Protein AF-A0A960T5A9-F1 (afdb_monomer_lite)

pLDDT: mean 86.45, std 16.22, range [26.95, 98.75]

Radius of gyration: 18.76 Å; chains: 1; bounding box: 43×30×59 Å

Structure (mmCIF, N/CA/C/O backbone):
data_AF-A0A960T5A9-F1
#
_entry.id   AF-A0A960T5A9-F1
#
loop_
_atom_site.group_PDB
_atom_site.id
_atom_site.type_symbol
_atom_site.label_atom_id
_atom_site.label_alt_id
_atom_site.label_comp_id
_atom_site.label_asym_id
_atom_site.label_entity_id
_atom_site.label_seq_id
_atom_site.pdbx_PDB_ins_code
_atom_site.Cartn_x
_atom_site.Cartn_y
_atom_site.Cartn_z
_atom_site.occupancy
_atom_site.B_iso_or_equiv
_atom_site.auth_seq_id
_atom_site.auth_comp_id
_atom_site.auth_asym_id
_atom_site.auth_atom_id
_atom_site.pdbx_PDB_model_num
ATOM 1 N N . MET A 1 1 ? 13.065 -22.508 -13.011 1.00 37.75 1 MET A N 1
ATOM 2 C CA . MET A 1 1 ? 12.952 -21.208 -12.322 1.00 37.75 1 MET A CA 1
ATOM 3 C C . MET A 1 1 ? 11.767 -21.325 -11.383 1.00 37.75 1 MET A C 1
ATOM 5 O O . MET A 1 1 ? 10.674 -21.607 -11.854 1.00 37.75 1 MET A O 1
ATOM 9 N N . THR A 1 2 ? 12.002 -21.295 -10.075 1.00 26.95 2 THR A N 1
ATOM 10 C CA . THR A 1 2 ? 10.957 -21.510 -9.065 1.00 26.95 2 THR A CA 1
ATOM 11 C C . THR A 1 2 ? 10.387 -20.151 -8.687 1.00 26.95 2 THR A C 1
ATOM 13 O O . THR A 1 2 ? 11.099 -19.337 -8.109 1.00 26.95 2 THR A O 1
ATOM 16 N N . PHE A 1 3 ? 9.132 -19.899 -9.044 1.00 34.81 3 PHE A N 1
ATOM 17 C CA . PHE A 1 3 ? 8.431 -18.656 -8.732 1.00 34.81 3 PHE A CA 1
ATOM 18 C C . PHE A 1 3 ? 7.996 -18.671 -7.264 1.00 34.81 3 PHE A C 1
ATOM 20 O O . PHE A 1 3 ? 7.455 -19.670 -6.784 1.00 34.81 3 PHE A O 1
ATOM 27 N N . ARG A 1 4 ? 8.254 -17.586 -6.533 1.00 37.78 4 ARG A N 1
ATOM 28 C CA . ARG A 1 4 ? 7.812 -17.420 -5.146 1.00 37.78 4 ARG A CA 1
ATOM 29 C C . ARG A 1 4 ? 7.078 -16.094 -5.025 1.00 37.78 4 ARG A C 1
ATOM 31 O O . ARG A 1 4 ? 7.693 -15.041 -5.122 1.00 37.78 4 ARG A O 1
ATOM 38 N N . PHE A 1 5 ? 5.770 -16.173 -4.811 1.00 36.41 5 PHE A N 1
ATOM 39 C CA . PHE A 1 5 ? 4.976 -15.045 -4.347 1.00 36.41 5 PHE A CA 1
ATOM 40 C C . PHE A 1 5 ? 5.349 -14.798 -2.884 1.00 36.41 5 PHE A C 1
ATOM 42 O O . PHE A 1 5 ? 5.119 -15.659 -2.034 1.00 36.41 5 PHE A O 1
ATOM 49 N N . TYR A 1 6 ? 5.966 -13.657 -2.593 1.00 42.56 6 TYR A N 1
ATOM 50 C CA . TYR A 1 6 ? 6.165 -13.210 -1.221 1.00 42.56 6 TYR A CA 1
ATOM 51 C C . TYR A 1 6 ? 4.979 -12.314 -0.864 1.00 42.56 6 TYR A C 1
ATOM 53 O O . TYR A 1 6 ? 4.922 -11.155 -1.259 1.00 42.56 6 TYR A O 1
ATOM 61 N N . SER A 1 7 ? 3.992 -12.899 -0.185 1.00 41.41 7 SER A N 1
ATOM 62 C CA . SER A 1 7 ? 2.882 -12.164 0.421 1.00 41.41 7 SER A CA 1
ATOM 63 C C . SER A 1 7 ? 3.385 -11.540 1.716 1.00 41.41 7 SER A C 1
ATOM 65 O O . SER A 1 7 ? 3.743 -12.272 2.641 1.00 41.41 7 SER A O 1
ATOM 67 N N . LEU A 1 8 ? 3.398 -10.211 1.796 1.00 44.00 8 LEU A N 1
ATOM 68 C CA . LEU A 1 8 ? 3.570 -9.513 3.067 1.00 44.00 8 LEU A CA 1
ATOM 69 C C . LEU A 1 8 ? 2.171 -9.170 3.588 1.00 44.00 8 LEU A C 1
ATOM 71 O O . LEU A 1 8 ? 1.375 -8.549 2.884 1.00 44.00 8 LEU A O 1
ATOM 75 N N . LEU A 1 9 ? 1.836 -9.630 4.794 1.00 48.72 9 LEU A N 1
ATOM 76 C CA . LEU A 1 9 ? 0.585 -9.230 5.432 1.00 48.72 9 LEU A CA 1
ATOM 77 C C . LEU A 1 9 ? 0.751 -7.823 6.005 1.00 48.72 9 LEU A C 1
ATOM 79 O O . LEU A 1 9 ? 1.725 -7.554 6.709 1.00 48.72 9 LEU A O 1
ATOM 83 N N . CYS A 1 10 ? -0.215 -6.947 5.740 1.00 55.06 10 CYS A N 1
ATOM 84 C CA . CYS A 1 10 ? -0.332 -5.688 6.466 1.00 55.06 10 CYS A CA 1
ATOM 85 C C . CYS A 1 10 ? -0.935 -5.996 7.840 1.00 55.06 10 CYS A C 1
ATOM 87 O O . CYS A 1 10 ? -2.141 -6.235 7.947 1.00 55.06 10 CYS A O 1
ATOM 89 N N . VAL A 1 11 ? -0.077 -6.068 8.860 1.00 55.06 11 VAL A N 1
ATOM 90 C CA . VAL A 1 11 ? -0.452 -6.423 10.233 1.00 55.06 11 VAL A CA 1
ATOM 91 C C . VAL A 1 11 ? -0.531 -5.158 11.076 1.00 55.06 11 VAL A C 1
ATOM 93 O O . VAL A 1 11 ? 0.442 -4.415 11.171 1.00 55.06 11 VAL A O 1
ATOM 96 N N . MET A 1 12 ? -1.685 -4.946 11.699 1.00 61.03 12 MET A N 1
ATOM 97 C CA . MET A 1 12 ? -1.938 -3.858 12.645 1.00 61.03 12 MET A CA 1
ATOM 98 C C . MET A 1 12 ? -2.187 -4.443 14.037 1.00 61.03 12 MET A C 1
ATOM 100 O O . MET A 1 12 ? -2.704 -5.558 14.164 1.00 61.03 12 MET A O 1
ATOM 104 N N . THR A 1 13 ? -1.822 -3.703 15.084 1.00 62.34 13 THR A N 1
ATOM 105 C CA . THR A 1 13 ? -2.089 -4.066 16.484 1.00 62.34 13 THR A CA 1
ATOM 106 C C . THR A 1 13 ? -2.923 -2.987 17.141 1.00 62.34 13 THR A C 1
ATOM 108 O O . THR A 1 13 ? -2.471 -1.854 17.254 1.00 62.34 13 THR A O 1
ATOM 111 N N . LEU A 1 14 ? -4.103 -3.345 17.644 1.00 64.44 14 LEU A N 1
ATOM 112 C CA . LEU A 1 14 ? -4.922 -2.426 18.427 1.00 64.44 14 LEU A CA 1
ATOM 113 C C . LEU A 1 14 ? -4.626 -2.607 19.914 1.00 64.44 14 LEU A C 1
ATOM 115 O O . LEU A 1 14 ? -4.814 -3.697 20.447 1.00 64.44 14 LEU A O 1
ATOM 119 N N . SER A 1 15 ? -4.196 -1.552 20.603 1.00 68.25 15 SER A N 1
ATOM 120 C CA . SER A 1 15 ? -3.843 -1.608 22.026 1.00 68.25 15 SER A CA 1
ATOM 121 C C . SER A 1 15 ? -4.642 -0.610 22.872 1.00 68.25 15 SER A C 1
ATOM 123 O O . SER A 1 15 ? -5.015 0.471 22.425 1.00 68.25 15 SER A O 1
ATOM 125 N N . LEU A 1 16 ? -4.949 -0.992 24.116 1.00 62.22 16 LEU A N 1
ATOM 126 C CA . LEU A 1 16 ? -5.662 -0.159 25.090 1.00 62.22 16 LEU A CA 1
ATOM 127 C C . LEU A 1 16 ? -4.658 0.551 26.011 1.00 62.22 16 LEU A C 1
ATOM 129 O O . LEU A 1 16 ? -3.888 -0.116 26.703 1.00 62.22 16 LEU A O 1
ATOM 133 N N . LEU A 1 17 ? -4.733 1.881 26.118 1.00 60.78 17 LEU A N 1
ATOM 134 C CA . LEU A 1 17 ? -4.031 2.634 27.164 1.00 60.78 17 LEU A CA 1
ATOM 135 C C . LEU A 1 17 ? -4.969 2.818 28.368 1.00 60.78 17 LEU A C 1
ATOM 137 O O . LEU A 1 17 ? -5.729 3.784 28.429 1.00 60.78 17 LEU A O 1
ATOM 141 N N . ALA A 1 18 ? -4.935 1.894 29.335 1.00 53.78 18 ALA A N 1
ATOM 142 C CA . ALA A 1 18 ? -5.759 1.972 30.547 1.00 53.78 18 ALA A CA 1
ATOM 143 C C . ALA A 1 18 ? -4.945 2.274 31.815 1.00 53.78 18 ALA A C 1
ATOM 145 O O . ALA A 1 18 ? -3.925 1.642 32.089 1.00 53.78 18 ALA A O 1
ATOM 146 N N . THR A 1 19 ? -5.462 3.182 32.648 1.00 50.16 19 THR A N 1
ATOM 147 C CA . THR A 1 19 ? -5.142 3.251 34.077 1.00 50.16 19 THR A CA 1
ATOM 148 C C . THR A 1 19 ? -6.044 2.268 34.833 1.00 50.16 19 THR A C 1
ATOM 150 O O . THR A 1 19 ? -7.251 2.218 34.617 1.00 50.16 19 THR A O 1
ATOM 153 N N . MET A 1 20 ? -5.411 1.431 35.659 1.00 46.06 20 MET A N 1
ATOM 154 C CA . MET A 1 20 ? -5.946 0.355 36.513 1.00 46.06 20 MET A CA 1
ATOM 155 C C . MET A 1 20 ? -7.484 0.223 36.600 1.00 46.06 20 MET A C 1
ATOM 157 O O . MET A 1 20 ? -8.148 0.917 37.364 1.00 46.06 20 MET A O 1
ATOM 161 N N . GLY A 1 21 ? -8.023 -0.763 35.882 1.00 51.75 21 GLY A N 1
ATOM 162 C CA . GLY A 1 21 ? -9.393 -1.270 35.986 1.00 51.75 21 GLY A CA 1
ATOM 163 C C . GLY A 1 21 ? -9.481 -2.629 35.284 1.00 51.75 21 GLY A C 1
ATOM 164 O O . GLY A 1 21 ? -8.663 -2.915 34.410 1.00 51.75 21 GLY A O 1
ATOM 165 N N . SER A 1 22 ? -10.414 -3.497 35.683 1.00 52.09 22 SER A N 1
ATOM 166 C CA . SER A 1 22 ? -10.573 -4.828 35.080 1.00 52.09 22 SER A CA 1
ATOM 167 C C . SER A 1 22 ? -10.785 -4.728 33.562 1.00 52.09 22 SER A C 1
ATOM 169 O O . SER A 1 22 ? -11.696 -4.046 33.088 1.00 52.09 22 SER A O 1
ATOM 171 N N . ALA A 1 23 ? -9.936 -5.405 32.785 1.00 54.28 23 ALA A N 1
ATOM 172 C CA . ALA A 1 23 ? -10.075 -5.483 31.336 1.00 54.28 23 ALA A CA 1
ATOM 173 C C . ALA A 1 23 ? -11.278 -6.376 30.996 1.00 54.28 23 ALA A C 1
ATOM 175 O O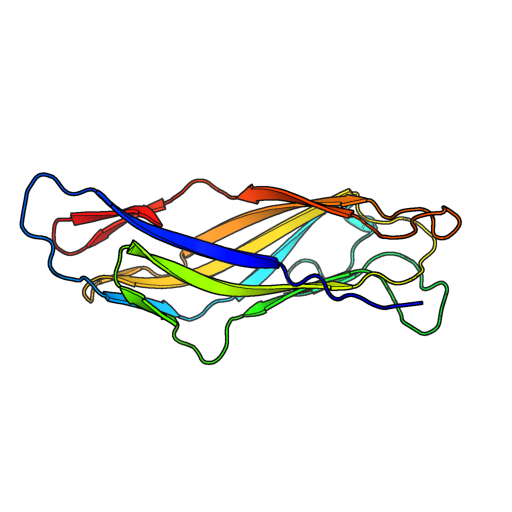 . ALA A 1 23 ? -11.218 -7.593 31.155 1.00 54.28 23 ALA A O 1
ATOM 176 N N . GLN A 1 24 ? -12.389 -5.781 30.557 1.00 62.16 24 GLN A N 1
ATOM 177 C CA . GLN A 1 24 ? -13.348 -6.520 29.738 1.00 62.16 24 GLN A CA 1
ATOM 178 C C . GLN A 1 24 ? -12.780 -6.640 28.323 1.00 62.16 24 GLN A C 1
ATOM 180 O O . GLN A 1 24 ? -12.146 -5.698 27.845 1.00 62.16 24 GLN A O 1
ATOM 185 N N . ALA A 1 25 ? -12.994 -7.787 27.673 1.00 72.19 25 ALA A N 1
ATOM 186 C CA . ALA A 1 25 ? -12.648 -7.967 26.269 1.00 72.19 25 ALA A CA 1
ATOM 187 C C . ALA A 1 25 ? -13.515 -7.016 25.433 1.00 72.19 25 ALA A C 1
ATOM 189 O O . ALA A 1 25 ? -14.718 -7.224 25.286 1.00 72.19 25 ALA A O 1
ATOM 190 N N . VAL A 1 26 ? -12.906 -5.931 24.962 1.00 86.00 26 VAL A N 1
ATOM 191 C CA . VAL A 1 26 ? -13.533 -4.984 24.041 1.00 86.00 26 VAL A CA 1
ATOM 192 C C . VAL A 1 26 ? -13.341 -5.534 22.638 1.00 86.00 26 VAL A C 1
ATOM 194 O O . VAL A 1 26 ? -12.226 -5.907 22.279 1.00 86.00 26 VAL A O 1
ATOM 197 N N . THR A 1 27 ? -14.409 -5.601 21.853 1.00 89.19 27 THR A N 1
ATOM 198 C CA . THR A 1 27 ? -14.324 -6.010 20.449 1.00 89.19 27 THR A CA 1
ATOM 199 C C . THR A 1 27 ? -14.027 -4.815 19.556 1.00 89.19 27 THR A C 1
ATOM 201 O O . THR A 1 27 ? -14.383 -3.675 19.876 1.00 89.19 27 THR A O 1
ATOM 204 N N . TYR A 1 28 ? -13.380 -5.091 18.428 1.00 90.75 28 TYR A N 1
ATOM 205 C CA . TYR A 1 28 ? -13.288 -4.157 17.317 1.00 90.75 28 TYR A CA 1
ATOM 206 C C . TYR A 1 28 ? -13.884 -4.769 16.047 1.00 90.75 28 TYR A C 1
ATOM 208 O O . TYR A 1 28 ? -13.943 -5.992 15.893 1.00 90.75 28 TYR A O 1
ATOM 216 N N . ILE A 1 29 ? -14.303 -3.893 15.139 1.00 92.06 29 ILE A N 1
ATOM 217 C CA . ILE A 1 29 ? -14.728 -4.224 13.779 1.00 92.06 29 ILE A CA 1
ATOM 218 C C . ILE A 1 29 ? -13.973 -3.281 12.845 1.00 92.06 29 ILE A C 1
ATOM 220 O O . ILE A 1 29 ? -14.123 -2.070 12.981 1.00 92.06 29 ILE A O 1
ATOM 224 N N . ALA A 1 30 ? -13.166 -3.824 11.938 1.00 90.88 30 ALA A N 1
ATOM 225 C CA . ALA A 1 30 ? -12.581 -3.078 10.831 1.00 90.88 30 ALA A CA 1
ATOM 226 C C . ALA A 1 30 ? -13.323 -3.443 9.540 1.00 90.88 30 ALA A C 1
ATOM 228 O O . ALA A 1 30 ? -13.416 -4.622 9.185 1.00 90.88 30 ALA A O 1
ATOM 229 N N . ASP A 1 31 ? -13.870 -2.441 8.865 1.00 92.69 31 ASP A N 1
ATOM 230 C CA . ASP A 1 31 ? -14.667 -2.593 7.647 1.00 92.69 31 ASP A CA 1
ATOM 231 C C . ASP A 1 31 ? -14.288 -1.520 6.616 1.00 92.69 31 ASP A C 1
ATOM 233 O O . ASP A 1 31 ? -13.432 -0.677 6.882 1.00 92.69 31 ASP A O 1
ATOM 237 N N . ASP A 1 32 ? -14.882 -1.591 5.426 1.00 92.44 32 ASP A N 1
ATOM 238 C CA . ASP A 1 32 ? -14.665 -0.659 4.308 1.00 92.44 32 ASP A CA 1
ATOM 239 C C . ASP A 1 32 ? -13.178 -0.396 4.006 1.00 92.44 32 ASP A C 1
ATOM 241 O O . ASP A 1 32 ? -12.725 0.723 3.765 1.00 92.44 32 ASP A O 1
ATOM 245 N N . VAL A 1 33 ? -12.375 -1.463 4.067 1.00 92.62 33 VAL A N 1
ATOM 246 C CA . VAL A 1 33 ? -10.938 -1.364 3.820 1.00 92.62 33 VAL A CA 1
ATOM 247 C C . VAL A 1 33 ? -10.698 -1.020 2.353 1.00 92.62 33 VAL A C 1
ATOM 249 O O . VAL A 1 33 ? -11.231 -1.685 1.466 1.00 92.62 33 VAL A O 1
ATOM 252 N N . SER A 1 34 ? -9.839 -0.039 2.092 1.00 94.12 34 SER A N 1
ATOM 253 C CA . SER A 1 34 ? -9.389 0.342 0.756 1.00 94.12 34 SER A CA 1
ATOM 254 C C . SER A 1 34 ? -7.904 0.681 0.774 1.00 94.12 34 SER A C 1
ATOM 256 O O . SER A 1 34 ? -7.466 1.520 1.555 1.00 94.12 34 SER A O 1
ATOM 258 N N . GLY A 1 35 ? -7.115 0.031 -0.082 1.00 95.62 35 GLY A N 1
ATOM 259 C CA . GLY A 1 35 ? -5.701 0.353 -0.278 1.00 95.62 35 GLY A CA 1
ATOM 260 C C . GLY A 1 35 ? -5.437 0.956 -1.653 1.00 95.62 35 GLY A C 1
ATOM 261 O O . GLY A 1 35 ? -5.807 0.362 -2.667 1.00 95.62 35 GLY A O 1
ATOM 262 N N . ILE A 1 36 ? -4.753 2.101 -1.696 1.00 97.88 36 ILE A N 1
ATOM 263 C CA . ILE A 1 36 ? -4.329 2.766 -2.932 1.00 97.88 36 ILE A CA 1
ATOM 264 C C . ILE A 1 36 ? -2.847 3.137 -2.901 1.00 97.88 36 ILE A C 1
ATOM 266 O O . ILE A 1 36 ? -2.331 3.640 -1.907 1.00 97.88 36 ILE A O 1
ATOM 270 N N . TRP A 1 37 ? -2.154 2.938 -4.015 1.00 98.50 37 TRP A N 1
ATOM 271 C CA . TRP A 1 37 ? -0.786 3.416 -4.199 1.00 98.50 37 TRP A CA 1
ATOM 272 C C . TRP A 1 37 ? -0.801 4.910 -4.505 1.00 98.50 37 TRP A C 1
ATOM 274 O O . TRP A 1 37 ? -1.299 5.324 -5.553 1.00 98.50 37 TRP A O 1
ATOM 284 N N . THR A 1 38 ? -0.285 5.733 -3.597 1.00 98.44 38 THR A N 1
ATOM 285 C CA . THR A 1 38 ? -0.363 7.200 -3.693 1.00 98.44 38 THR A CA 1
ATOM 286 C C . THR A 1 38 ? 0.852 7.810 -4.373 1.00 98.44 38 THR A C 1
ATOM 288 O O . THR A 1 38 ? 0.731 8.848 -5.025 1.00 98.44 38 THR A O 1
ATOM 291 N N . SER A 1 39 ? 2.016 7.173 -4.254 1.00 98.25 39 SER A N 1
ATOM 292 C CA . SER A 1 39 ? 3.251 7.657 -4.862 1.00 98.25 39 SER A CA 1
ATOM 293 C C . SER A 1 39 ? 4.199 6.517 -5.237 1.00 98.25 39 SER A C 1
ATOM 295 O O . SER A 1 39 ? 4.102 5.401 -4.726 1.00 98.25 39 SER A O 1
ATOM 297 N N . ALA A 1 40 ? 5.104 6.816 -6.167 1.00 98.56 40 ALA A N 1
ATOM 298 C CA . ALA A 1 40 ? 6.249 5.993 -6.526 1.00 98.56 40 ALA A CA 1
ATOM 299 C C . ALA A 1 40 ? 7.415 6.906 -6.920 1.00 98.56 40 ALA A C 1
ATOM 301 O O . ALA A 1 40 ? 7.182 8.030 -7.374 1.00 98.56 40 ALA A O 1
ATOM 302 N N . ASP A 1 41 ? 8.648 6.427 -6.781 1.00 98.19 41 ASP A N 1
ATOM 303 C CA . ASP A 1 41 ? 9.851 7.142 -7.213 1.00 98.19 41 ASP A CA 1
ATOM 304 C C . ASP A 1 41 ? 10.669 6.289 -8.194 1.00 98.19 41 ASP A C 1
ATOM 306 O O . ASP A 1 41 ? 10.950 5.137 -7.876 1.00 98.19 41 ASP A O 1
ATOM 310 N N . PRO A 1 42 ? 11.038 6.802 -9.379 1.00 98.19 42 PRO A N 1
ATOM 311 C CA . PRO A 1 42 ? 10.468 7.999 -9.986 1.00 98.19 42 PRO A CA 1
ATOM 312 C C . PRO A 1 42 ? 8.995 7.775 -10.341 1.00 98.19 42 PRO A C 1
ATOM 314 O O . PRO A 1 42 ? 8.627 6.745 -10.908 1.00 98.19 42 PRO A O 1
ATOM 317 N N . ALA A 1 43 ? 8.151 8.779 -10.090 1.00 96.94 43 ALA A N 1
ATOM 318 C CA . ALA A 1 43 ? 6.712 8.689 -10.365 1.00 96.94 43 ALA A CA 1
ATOM 319 C C . ALA A 1 43 ? 6.407 8.374 -11.839 1.00 96.94 43 ALA A C 1
ATOM 321 O O . ALA A 1 43 ? 5.410 7.732 -12.147 1.00 96.94 43 ALA A O 1
ATOM 322 N N . SER A 1 44 ? 7.288 8.788 -12.754 1.00 97.06 44 SER A N 1
ATOM 323 C CA . SER A 1 44 ? 7.170 8.521 -14.190 1.00 97.06 44 SER A CA 1
ATOM 324 C C . SER A 1 44 ? 7.439 7.068 -14.592 1.00 97.06 44 SER A C 1
ATOM 326 O O . SER A 1 44 ? 7.078 6.690 -15.705 1.00 97.06 44 SER A O 1
ATOM 328 N N . ALA A 1 45 ? 8.072 6.257 -13.738 1.00 97.25 45 ALA A N 1
ATOM 329 C CA . ALA A 1 45 ? 8.279 4.835 -14.011 1.00 97.25 45 ALA A CA 1
ATOM 330 C C . ALA A 1 45 ? 7.032 3.995 -13.714 1.00 97.25 45 ALA A C 1
ATOM 332 O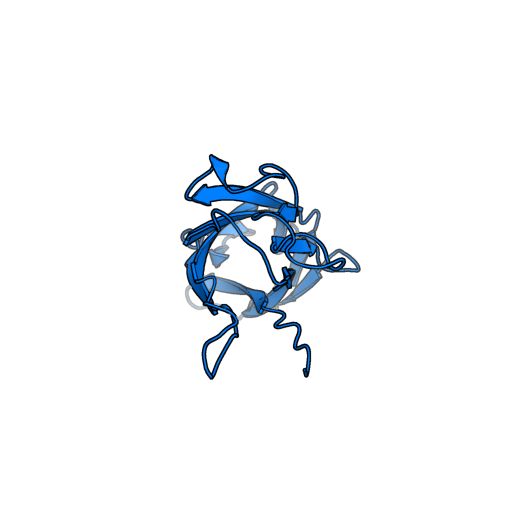 O . ALA A 1 45 ? 6.888 2.906 -14.272 1.00 97.25 45 ALA A O 1
ATOM 333 N N . ALA A 1 46 ? 6.138 4.497 -12.859 1.00 97.94 46 ALA A N 1
ATOM 334 C CA . ALA A 1 46 ? 4.937 3.796 -12.443 1.00 97.94 46 ALA A CA 1
ATOM 335 C C . ALA A 1 46 ? 3.696 4.268 -13.211 1.00 97.94 46 ALA A C 1
ATOM 337 O O . ALA A 1 46 ? 3.493 5.447 -13.491 1.00 97.94 46 ALA A O 1
ATOM 338 N N . SER A 1 47 ? 2.813 3.317 -13.486 1.00 98.44 47 SER A N 1
ATOM 339 C CA . SER A 1 47 ? 1.433 3.547 -13.910 1.00 98.44 47 SER A CA 1
ATOM 340 C C . SER A 1 47 ? 0.479 2.953 -12.873 1.00 98.44 47 SER A C 1
ATOM 342 O O . SER A 1 47 ? 0.873 2.049 -12.140 1.00 98.44 47 SER A O 1
ATOM 344 N N . GLY A 1 48 ? -0.760 3.452 -12.801 1.00 98.31 48 GLY A N 1
ATOM 345 C CA . GLY A 1 48 ? -1.779 2.943 -11.867 1.00 98.31 48 GLY A CA 1
ATOM 346 C C . GLY A 1 48 ? -1.836 3.638 -10.499 1.00 98.31 48 GLY A C 1
ATOM 347 O O . GLY A 1 48 ? -2.608 3.213 -9.641 1.00 98.31 48 GLY A O 1
ATOM 348 N N . LEU A 1 49 ? -1.072 4.720 -10.288 1.00 98.56 49 LEU A N 1
ATOM 349 C CA . LEU A 1 49 ? -1.174 5.531 -9.066 1.00 98.56 49 LEU A CA 1
ATOM 350 C C . LEU A 1 49 ? -2.620 6.013 -8.854 1.00 98.56 49 LEU A C 1
ATOM 352 O O . LEU A 1 49 ? -3.314 6.373 -9.807 1.00 98.56 49 LEU A O 1
ATOM 356 N N . GLY A 1 50 ? -3.067 6.008 -7.600 1.00 98.25 50 GLY A N 1
ATOM 357 C CA . GLY A 1 50 ? -4.457 6.245 -7.204 1.00 98.25 50 GLY A CA 1
ATOM 358 C C . GLY A 1 50 ? -5.353 5.003 -7.267 1.00 98.25 50 GLY A C 1
ATOM 359 O O . GLY A 1 50 ? -6.555 5.117 -7.043 1.00 98.25 50 GLY A O 1
ATOM 360 N N . THR A 1 51 ? -4.797 3.826 -7.563 1.00 98.44 51 THR A N 1
ATOM 361 C CA . THR A 1 51 ? -5.519 2.545 -7.560 1.00 98.44 51 THR A CA 1
ATOM 362 C C . THR A 1 51 ? -4.833 1.533 -6.644 1.00 98.44 51 THR A C 1
ATOM 364 O O . THR A 1 51 ? -3.769 1.805 -6.086 1.00 98.44 51 THR A O 1
ATOM 367 N N . ASN A 1 52 ? -5.420 0.348 -6.491 1.00 98.19 52 ASN A N 1
ATOM 368 C CA . ASN A 1 52 ? -4.865 -0.718 -5.662 1.00 98.19 52 ASN A CA 1
ATOM 369 C C . ASN A 1 52 ? -3.689 -1.470 -6.319 1.00 98.19 52 ASN A C 1
ATOM 371 O O . ASN A 1 52 ? -3.122 -2.377 -5.711 1.00 98.19 52 ASN A O 1
ATOM 375 N N . GLU A 1 53 ? -3.300 -1.109 -7.544 1.00 98.62 53 GLU A N 1
ATOM 376 C CA . GLU A 1 53 ? -2.207 -1.739 -8.280 1.00 98.62 53 GLU A CA 1
ATOM 377 C C . GLU A 1 53 ? -1.348 -0.699 -9.012 1.00 98.62 53 GLU A C 1
ATOM 379 O O . GLU A 1 53 ? -1.866 0.193 -9.681 1.00 98.62 53 GLU A O 1
ATOM 384 N N . ILE A 1 54 ? -0.026 -0.850 -8.935 1.00 98.75 54 ILE A N 1
ATOM 385 C CA . ILE A 1 54 ? 0.927 -0.109 -9.766 1.00 98.75 54 ILE A CA 1
ATOM 386 C C . ILE A 1 54 ? 1.807 -1.054 -10.576 1.00 98.75 54 ILE A C 1
ATOM 388 O O . ILE A 1 54 ? 2.156 -2.148 -10.126 1.00 98.75 54 ILE A O 1
ATOM 392 N N . ARG A 1 55 ? 2.177 -0.616 -11.782 1.00 98.56 55 ARG A N 1
ATOM 393 C CA . ARG A 1 55 ? 3.011 -1.360 -12.742 1.00 98.56 55 ARG A CA 1
ATOM 394 C C . ARG A 1 55 ? 4.147 -0.499 -13.271 1.00 98.56 55 ARG A C 1
ATOM 396 O O . ARG A 1 55 ? 3.921 0.681 -13.546 1.00 98.56 55 ARG A O 1
ATOM 403 N N . TRP A 1 56 ? 5.321 -1.091 -13.483 1.00 98.56 56 TRP A N 1
ATOM 404 C CA . TRP A 1 56 ? 6.499 -0.407 -14.031 1.00 98.56 56 TRP A CA 1
ATOM 405 C C . TRP A 1 56 ? 7.300 -1.264 -15.017 1.00 98.56 56 TRP A C 1
ATOM 407 O O . TRP A 1 56 ? 7.105 -2.473 -15.153 1.00 98.56 56 TRP A O 1
ATOM 417 N N . GLY A 1 57 ? 8.221 -0.606 -15.723 1.00 97.69 57 GLY A N 1
ATOM 418 C CA . GLY A 1 57 ? 9.119 -1.235 -16.688 1.00 97.69 57 GLY A CA 1
ATOM 419 C C . GLY A 1 57 ? 8.461 -1.604 -18.017 1.00 97.69 57 GLY A C 1
ATOM 420 O O . GLY A 1 57 ? 7.245 -1.560 -18.183 1.00 97.69 57 GLY A O 1
ATOM 421 N N . THR A 1 58 ? 9.281 -1.969 -18.998 1.00 97.69 58 THR A N 1
ATOM 422 C CA . THR A 1 58 ? 8.827 -2.555 -20.267 1.00 97.69 58 THR A CA 1
ATOM 423 C C . THR A 1 58 ? 9.016 -4.070 -20.205 1.00 97.69 58 THR A C 1
ATOM 425 O O . THR A 1 58 ? 10.143 -4.500 -19.943 1.00 97.69 58 THR A O 1
ATOM 428 N N . PRO A 1 59 ? 7.979 -4.890 -20.462 1.00 96.50 59 PRO A N 1
ATOM 429 C C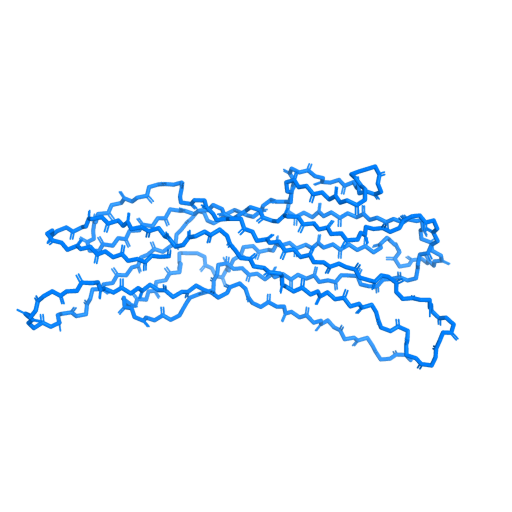A . PRO A 1 59 ? 8.093 -6.345 -20.391 1.00 96.50 59 PRO A CA 1
ATOM 430 C C . PRO A 1 59 ? 9.222 -6.874 -21.283 1.00 96.50 59 PRO A C 1
ATOM 432 O O . PRO A 1 59 ? 9.232 -6.627 -22.489 1.00 96.50 59 PRO A O 1
ATOM 435 N N . ALA A 1 60 ? 10.157 -7.633 -20.711 1.00 94.81 60 ALA A N 1
ATOM 436 C CA . ALA A 1 60 ? 11.173 -8.358 -21.480 1.00 94.81 60 ALA A CA 1
ATOM 437 C C . ALA A 1 60 ? 10.671 -9.741 -21.936 1.00 94.81 60 ALA A C 1
ATOM 439 O O . ALA A 1 60 ? 11.309 -10.415 -22.744 1.00 94.81 60 ALA A O 1
ATOM 440 N N . THR A 1 61 ? 9.526 -10.181 -21.402 1.00 91.19 61 THR A N 1
ATOM 441 C CA . THR A 1 61 ? 8.873 -11.460 -21.711 1.00 91.19 61 THR A CA 1
ATOM 442 C C . THR A 1 61 ? 7.355 -11.281 -21.812 1.00 91.19 61 THR A C 1
ATOM 444 O O . THR A 1 61 ? 6.824 -10.207 -21.541 1.00 91.19 61 THR A O 1
ATOM 447 N N . SER A 1 62 ? 6.627 -12.346 -22.154 1.00 90.94 62 SER A N 1
ATOM 448 C CA . SER A 1 62 ? 5.159 -12.338 -22.231 1.00 90.94 62 SER A CA 1
ATOM 449 C C . SER A 1 62 ? 4.440 -12.259 -20.875 1.00 90.94 62 SER A C 1
ATOM 451 O O . SER A 1 62 ? 3.214 -12.238 -20.861 1.00 90.94 62 SER A O 1
ATOM 453 N N . HIS A 1 63 ? 5.159 -12.246 -19.746 1.00 88.25 63 HIS A N 1
ATOM 454 C CA . HIS A 1 63 ? 4.554 -12.206 -18.406 1.00 88.25 63 HIS A CA 1
ATOM 455 C C . HIS A 1 63 ? 4.038 -10.816 -18.002 1.00 88.25 63 HIS A C 1
ATOM 457 O O . HIS A 1 63 ? 3.262 -10.707 -17.058 1.00 88.25 63 HIS A O 1
ATOM 463 N N . GLY A 1 64 ? 4.428 -9.768 -18.732 1.00 94.56 64 GLY A N 1
ATOM 464 C CA . GLY A 1 64 ? 4.001 -8.397 -18.467 1.00 94.56 64 GLY A CA 1
ATOM 465 C C . GLY A 1 64 ? 4.994 -7.601 -17.621 1.00 94.56 64 GLY A C 1
ATOM 466 O O . GLY A 1 64 ? 6.189 -7.887 -17.607 1.00 94.56 64 GLY A O 1
ATOM 467 N N . GLN A 1 65 ? 4.482 -6.539 -17.003 1.00 97.38 65 GLN A N 1
ATOM 468 C CA . GLN A 1 65 ? 5.239 -5.574 -16.204 1.00 97.38 65 GLN A CA 1
ATOM 469 C C . GLN A 1 65 ? 5.362 -6.030 -14.750 1.00 97.38 65 GLN A C 1
ATOM 471 O O . GLN A 1 65 ? 4.385 -6.549 -14.192 1.00 97.38 65 GLN A O 1
ATOM 476 N N . SER A 1 66 ? 6.508 -5.748 -14.124 1.00 98.00 66 SER A N 1
ATOM 477 C CA . SER A 1 66 ? 6.652 -5.818 -12.666 1.00 98.00 66 SER A CA 1
ATOM 478 C C . SER A 1 66 ? 5.672 -4.859 -11.981 1.00 98.00 66 SER A C 1
ATOM 480 O O . SER A 1 66 ? 5.147 -3.927 -12.605 1.00 98.00 66 SER A O 1
ATOM 482 N N . GLY A 1 67 ? 5.351 -5.111 -10.714 1.00 98.25 67 GLY A N 1
ATOM 483 C CA . GLY A 1 67 ? 4.367 -4.290 -10.020 1.00 98.25 67 GLY A CA 1
ATOM 484 C C . GLY A 1 67 ? 4.093 -4.652 -8.570 1.00 98.25 67 GLY A C 1
ATOM 485 O O . GLY A 1 67 ? 4.475 -5.719 -8.086 1.00 98.25 67 GLY A O 1
ATOM 486 N N . TYR A 1 68 ? 3.312 -3.792 -7.924 1.00 98.44 68 TYR A N 1
ATOM 487 C CA . TYR A 1 68 ? 2.711 -4.041 -6.618 1.00 98.44 68 TYR A CA 1
ATOM 488 C C . TYR A 1 68 ? 1.195 -4.012 -6.701 1.00 98.44 68 TYR A C 1
ATOM 490 O O . TYR A 1 68 ? 0.622 -3.214 -7.437 1.00 98.44 68 TYR A O 1
ATOM 498 N N . ARG A 1 69 ? 0.547 -4.858 -5.904 1.00 97.94 69 ARG A N 1
ATOM 499 C CA . ARG A 1 69 ? -0.906 -4.882 -5.744 1.00 97.94 69 ARG A CA 1
ATOM 500 C C . ARG A 1 69 ? -1.271 -5.049 -4.279 1.00 97.94 69 ARG A C 1
ATOM 502 O O . ARG A 1 69 ? -0.654 -5.852 -3.587 1.00 97.94 69 ARG A O 1
ATOM 509 N N . PHE A 1 70 ? -2.281 -4.317 -3.832 1.00 96.88 70 PHE A N 1
ATOM 510 C CA . PHE A 1 70 ? -2.922 -4.528 -2.546 1.00 96.88 70 PHE A CA 1
ATOM 511 C C . PHE A 1 70 ? -4.358 -5.007 -2.766 1.00 96.88 70 PHE A C 1
ATOM 513 O O . PHE A 1 70 ? -5.132 -4.378 -3.486 1.00 96.88 70 PHE A O 1
ATOM 520 N N . ASP A 1 71 ? -4.712 -6.131 -2.159 1.00 94.75 71 ASP A N 1
ATOM 521 C CA . ASP A 1 71 ? -6.079 -6.643 -2.143 1.00 94.75 71 ASP A CA 1
ATOM 522 C C . ASP A 1 71 ? -6.608 -6.614 -0.712 1.00 94.75 71 ASP A C 1
ATOM 524 O O . ASP A 1 71 ? -5.980 -7.157 0.198 1.00 94.75 71 ASP A O 1
ATOM 528 N N . ASN A 1 72 ? -7.770 -5.996 -0.513 1.00 89.38 72 ASN A N 1
ATOM 529 C CA . ASN A 1 72 ? -8.408 -5.898 0.799 1.00 89.38 72 ASN A CA 1
ATOM 530 C C . ASN A 1 72 ? -8.724 -7.296 1.363 1.00 89.38 72 ASN A C 1
ATOM 532 O O . ASN A 1 72 ? -8.985 -8.244 0.613 1.00 89.38 72 ASN A O 1
ATOM 536 N N . ALA A 1 73 ? -8.714 -7.437 2.689 1.00 84.25 73 ALA A N 1
ATOM 537 C CA . ALA A 1 73 ? -9.046 -8.695 3.349 1.00 84.25 73 ALA A CA 1
ATOM 538 C C . ALA A 1 73 ? -10.489 -9.129 3.033 1.00 84.25 73 ALA A C 1
ATOM 540 O O . ALA A 1 73 ? -11.411 -8.314 3.001 1.00 84.25 73 ALA A O 1
ATOM 541 N N . THR A 1 74 ? -10.690 -10.432 2.806 1.00 77.69 74 THR A N 1
ATOM 542 C CA . THR A 1 74 ? -12.010 -11.013 2.526 1.00 77.69 74 THR A CA 1
ATOM 543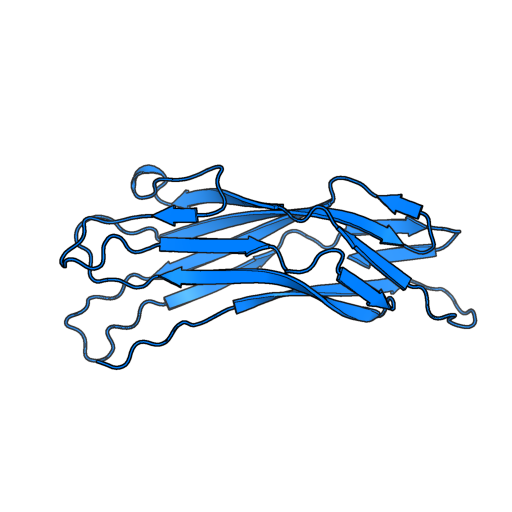 C C . THR A 1 74 ? -12.274 -12.262 3.380 1.00 77.69 74 THR A C 1
ATOM 545 O O . THR A 1 74 ? -11.352 -13.054 3.591 1.00 77.69 74 THR A O 1
ATOM 548 N N . PRO A 1 75 ? -13.523 -12.483 3.838 1.00 74.25 75 PRO A N 1
ATOM 549 C CA . PRO A 1 75 ? -14.661 -11.563 3.753 1.00 74.25 75 PRO A CA 1
ATOM 550 C C . PRO A 1 75 ? -14.570 -10.432 4.804 1.00 74.25 75 PRO A C 1
ATOM 552 O O . PRO A 1 75 ? -14.165 -10.704 5.933 1.00 74.25 75 PRO A O 1
ATOM 555 N N . PRO A 1 76 ? -14.964 -9.189 4.472 1.00 76.06 76 PRO A N 1
ATOM 556 C CA . PRO A 1 76 ? -15.218 -8.160 5.477 1.00 76.06 76 PRO A CA 1
ATOM 557 C C . PRO A 1 76 ? -16.524 -8.444 6.255 1.00 76.06 76 PRO A C 1
ATOM 559 O O . PRO A 1 76 ? -17.407 -9.139 5.734 1.00 76.06 76 PRO A O 1
ATOM 562 N N . PRO A 1 77 ? -16.682 -7.905 7.479 1.00 81.38 77 PRO A N 1
ATOM 563 C CA . PRO A 1 77 ? -15.688 -7.135 8.227 1.00 81.38 77 PRO A CA 1
ATOM 564 C C . PRO A 1 77 ? -14.675 -8.026 8.967 1.00 81.38 77 PRO A C 1
ATOM 566 O O . PRO A 1 77 ? -14.954 -9.182 9.296 1.00 81.38 77 PRO A O 1
ATOM 569 N N . VAL A 1 78 ? -13.511 -7.465 9.298 1.00 83.12 78 VAL A N 1
ATOM 570 C CA . VAL A 1 78 ? -12.536 -8.097 10.198 1.00 83.12 78 VAL A CA 1
ATOM 571 C C . VAL A 1 78 ? -12.955 -7.817 11.639 1.00 83.12 78 VAL A C 1
ATOM 573 O O . VAL A 1 78 ? -13.041 -6.664 12.054 1.00 83.12 78 VAL A O 1
ATOM 576 N N . VAL A 1 79 ? -13.222 -8.871 12.410 1.00 87.56 79 VAL A N 1
ATOM 577 C CA . VAL A 1 79 ? -13.704 -8.774 13.796 1.00 87.56 79 VAL A CA 1
ATOM 578 C C . VAL A 1 79 ? -12.719 -9.461 14.730 1.00 87.56 79 VAL A C 1
ATOM 580 O O . VAL A 1 79 ? -12.292 -10.585 14.467 1.00 87.56 79 VAL A O 1
ATOM 583 N N . GLY A 1 80 ? -12.403 -8.818 15.850 1.00 87.75 80 GLY A N 1
ATOM 584 C CA . GLY A 1 80 ? -11.539 -9.399 16.874 1.00 87.75 80 GLY A CA 1
ATOM 585 C C . GLY A 1 80 ? -11.653 -8.686 18.212 1.00 87.75 80 GLY A C 1
ATOM 586 O O . GLY A 1 80 ? -12.560 -7.878 18.429 1.00 87.75 80 GLY A O 1
ATOM 587 N N . ASN A 1 81 ? -10.735 -8.994 19.123 1.00 88.62 81 ASN A N 1
ATOM 588 C CA . ASN A 1 81 ? -10.638 -8.326 20.414 1.00 88.62 81 ASN A CA 1
ATOM 589 C C . ASN A 1 81 ? -9.519 -7.290 20.385 1.00 88.62 81 ASN A C 1
ATOM 591 O O . ASN A 1 81 ? -8.476 -7.487 19.768 1.00 88.62 81 ASN A O 1
ATOM 595 N N . VAL A 1 82 ? -9.709 -6.183 21.095 1.00 85.44 82 VAL A N 1
ATOM 596 C CA . VAL A 1 82 ? -8.629 -5.238 21.380 1.00 85.44 82 VAL A CA 1
ATOM 597 C C . VAL A 1 82 ? -7.466 -6.003 22.020 1.00 85.44 82 VAL A C 1
ATOM 599 O O . VAL A 1 82 ? -7.656 -6.728 22.996 1.00 85.44 82 VAL A O 1
ATOM 602 N N . GLY A 1 83 ? -6.267 -5.827 21.471 1.00 80.69 83 GLY A N 1
ATOM 603 C CA . GLY A 1 83 ? -5.062 -6.596 21.785 1.00 80.69 83 GLY A CA 1
ATOM 604 C C . GLY A 1 83 ? -4.687 -7.616 20.706 1.00 80.69 83 GLY A C 1
ATOM 605 O O . GLY A 1 83 ? -3.525 -8.017 20.644 1.00 80.69 83 GLY A O 1
ATOM 606 N N . ASP A 1 84 ? -5.628 -8.003 19.841 1.00 82.00 84 ASP A N 1
ATOM 607 C CA . ASP A 1 84 ? -5.362 -8.918 18.735 1.00 82.00 84 ASP A CA 1
ATOM 608 C C . ASP A 1 84 ? -4.652 -8.194 17.579 1.00 82.00 84 ASP A C 1
ATOM 610 O O . ASP A 1 84 ? -4.858 -7.005 17.314 1.00 82.00 84 ASP A O 1
ATOM 614 N N . THR A 1 85 ? -3.822 -8.950 16.857 1.00 81.56 85 THR A N 1
ATOM 615 C CA . THR A 1 85 ? -3.339 -8.530 15.537 1.00 81.56 85 THR A CA 1
ATOM 616 C C . THR A 1 85 ? -4.432 -8.751 14.504 1.00 81.56 85 THR A C 1
ATOM 618 O O . THR A 1 85 ? -5.173 -9.734 14.578 1.00 81.56 85 THR A O 1
ATOM 621 N N . PHE A 1 86 ? -4.515 -7.865 13.516 1.00 81.94 86 PHE A N 1
ATOM 622 C CA . PHE A 1 86 ? -5.462 -8.014 12.418 1.00 81.94 86 PHE A CA 1
ATOM 623 C C . PHE A 1 86 ? -4.850 -7.689 11.068 1.00 81.94 86 PHE A C 1
ATOM 625 O O . PHE A 1 86 ? -3.855 -6.971 10.963 1.00 81.94 86 PHE A O 1
ATOM 632 N N . VAL A 1 87 ? -5.449 -8.284 10.039 1.00 86.56 87 VAL A N 1
ATOM 633 C CA . VAL A 1 87 ? -4.987 -8.224 8.656 1.00 86.56 87 VAL A CA 1
ATOM 634 C C . VAL A 1 87 ? -5.987 -7.409 7.860 1.00 86.56 87 VAL A C 1
ATOM 636 O O . VAL A 1 87 ? -7.137 -7.815 7.720 1.00 86.56 87 VAL A O 1
ATOM 639 N N . LEU A 1 88 ? -5.535 -6.284 7.315 1.00 88.69 88 LEU A N 1
ATOM 640 C CA . LEU A 1 88 ? -6.366 -5.413 6.478 1.00 88.69 88 LEU A CA 1
ATOM 641 C C . LEU A 1 88 ? -6.355 -5.825 5.003 1.00 88.69 88 LEU A C 1
ATOM 643 O O . LEU A 1 88 ? -7.284 -5.526 4.258 1.00 88.69 88 LEU A O 1
ATOM 647 N N . GLY A 1 89 ? -5.329 -6.553 4.573 1.00 91.06 89 GLY A N 1
ATOM 648 C CA . GLY A 1 89 ? -5.233 -7.026 3.204 1.00 91.06 89 GLY A CA 1
ATOM 649 C C . GLY A 1 89 ? -3.928 -7.738 2.898 1.00 91.06 89 GLY A C 1
ATOM 650 O O . GLY A 1 89 ? -3.101 -8.000 3.777 1.00 91.06 89 GLY A O 1
ATOM 651 N N . THR A 1 90 ? -3.774 -8.058 1.620 1.00 93.31 90 THR A N 1
ATOM 652 C CA . THR A 1 90 ? -2.643 -8.784 1.054 1.00 93.31 90 THR A CA 1
ATOM 653 C C . THR A 1 90 ? -1.863 -7.864 0.133 1.00 93.31 90 THR A C 1
ATOM 655 O O . THR A 1 90 ? -2.394 -7.401 -0.874 1.00 93.31 90 THR A O 1
ATOM 658 N N . PHE A 1 91 ? -0.589 -7.638 0.449 1.00 95.25 91 PHE A N 1
ATOM 659 C CA . PHE A 1 91 ? 0.356 -7.026 -0.475 1.00 95.25 91 PHE A CA 1
ATOM 660 C C . PHE A 1 91 ? 1.003 -8.111 -1.348 1.00 95.25 91 PHE A C 1
ATOM 662 O O . PHE A 1 91 ? 1.567 -9.083 -0.838 1.00 95.25 91 PHE A O 1
ATOM 669 N N . THR A 1 92 ? 0.947 -7.925 -2.666 1.00 96.31 92 THR A N 1
ATOM 670 C CA . THR A 1 92 ? 1.539 -8.809 -3.673 1.00 96.31 92 THR A CA 1
ATOM 671 C C . THR A 1 92 ? 2.611 -8.069 -4.461 1.00 96.31 92 THR A C 1
ATOM 673 O O . THR A 1 92 ? 2.320 -7.090 -5.149 1.00 96.31 92 THR A O 1
ATOM 676 N N . HIS A 1 93 ? 3.832 -8.601 -4.432 1.00 96.75 93 HIS A N 1
ATOM 677 C CA . HIS A 1 93 ? 4.899 -8.210 -5.344 1.00 96.75 93 HIS A CA 1
ATOM 678 C C . HIS A 1 93 ? 4.920 -9.119 -6.578 1.00 96.75 93 HIS A C 1
ATOM 680 O O . HIS A 1 93 ? 5.026 -10.343 -6.476 1.00 96.75 93 HIS A O 1
ATOM 686 N N . MET A 1 94 ? 4.817 -8.503 -7.750 1.00 97.00 94 MET A N 1
ATOM 687 C CA . MET A 1 94 ? 4.878 -9.148 -9.054 1.00 97.00 94 MET A CA 1
ATOM 688 C C . MET A 1 94 ? 6.245 -8.860 -9.663 1.00 97.00 94 MET A C 1
ATOM 690 O O . MET A 1 94 ? 6.434 -7.810 -10.263 1.00 97.00 94 MET A O 1
ATOM 694 N N . ASN A 1 95 ? 7.179 -9.791 -9.481 1.00 95.56 95 ASN A N 1
ATOM 695 C CA . ASN A 1 95 ? 8.519 -9.735 -10.061 1.00 95.56 95 ASN A CA 1
ATOM 696 C C . ASN A 1 95 ? 8.495 -10.418 -11.436 1.00 95.56 95 ASN A C 1
ATOM 698 O O . ASN A 1 95 ? 8.306 -11.638 -11.523 1.00 95.56 95 ASN A O 1
ATOM 702 N N . TRP A 1 96 ? 8.677 -9.632 -12.498 1.00 95.25 96 TRP A N 1
ATOM 703 C CA . TRP A 1 96 ? 8.776 -10.122 -13.868 1.00 95.25 96 TRP A CA 1
ATOM 704 C C . TRP A 1 96 ? 9.995 -9.526 -14.574 1.00 95.25 96 TRP A C 1
ATOM 706 O O . TRP A 1 96 ? 10.336 -8.374 -14.347 1.00 95.25 96 TRP A O 1
ATOM 716 N N . PRO A 1 97 ? 10.629 -10.245 -15.517 1.00 95.19 97 PRO A N 1
ATOM 717 C CA . PRO A 1 97 ? 11.730 -9.663 -16.269 1.00 95.19 97 PRO A CA 1
ATOM 718 C C . PRO A 1 97 ? 11.271 -8.439 -17.071 1.00 95.19 97 PRO A C 1
ATOM 720 O O . PRO A 1 97 ? 10.458 -8.559 -17.998 1.00 95.19 97 PRO A O 1
ATOM 723 N N . ILE A 1 98 ? 11.842 -7.282 -16.749 1.00 96.12 98 ILE A N 1
ATOM 724 C CA . ILE A 1 98 ? 11.609 -6.012 -17.435 1.00 96.12 98 ILE A CA 1
ATOM 725 C C . ILE A 1 98 ? 12.910 -5.397 -17.959 1.00 96.12 98 ILE A C 1
ATOM 727 O O . ILE A 1 98 ? 14.023 -5.789 -17.613 1.00 96.12 98 ILE A O 1
ATOM 731 N N . THR A 1 99 ? 12.745 -4.407 -18.827 1.00 95.94 99 THR A N 1
ATOM 732 C CA . THR A 1 99 ? 13.773 -3.442 -19.227 1.00 95.94 99 THR A CA 1
ATOM 733 C C . THR A 1 99 ? 13.279 -2.024 -18.939 1.00 95.94 99 THR A C 1
ATOM 735 O O . THR A 1 99 ? 12.095 -1.813 -18.663 1.00 95.94 99 THR A O 1
ATOM 738 N N . GLY A 1 100 ? 14.165 -1.033 -19.044 1.00 93.12 100 GLY A N 1
ATOM 739 C CA . GLY A 1 100 ? 13.828 0.366 -18.778 1.00 93.12 100 GLY A CA 1
ATOM 740 C C . GLY A 1 100 ? 13.907 0.713 -17.293 1.00 93.12 100 GLY A C 1
ATOM 741 O O . GLY A 1 100 ? 14.634 0.073 -16.539 1.00 93.12 100 GLY A O 1
ATOM 742 N N . THR A 1 101 ? 13.202 1.769 -16.894 1.00 95.75 101 THR A N 1
ATOM 743 C CA . THR A 1 101 ? 13.248 2.294 -15.524 1.00 95.75 101 THR A CA 1
ATOM 744 C C . THR A 1 101 ? 12.292 1.524 -14.614 1.00 95.75 101 THR A C 1
ATOM 746 O O . THR A 1 101 ? 11.104 1.407 -14.921 1.00 95.75 101 THR A O 1
ATOM 749 N N . ALA A 1 102 ? 12.814 1.028 -13.493 1.00 97.69 102 ALA A N 1
ATOM 750 C CA . ALA A 1 102 ? 12.035 0.515 -12.372 1.00 97.69 102 ALA A CA 1
ATOM 751 C C . ALA A 1 102 ? 11.870 1.597 -11.296 1.00 97.69 102 ALA A C 1
ATOM 753 O O . ALA A 1 102 ? 12.598 2.593 -11.294 1.00 97.69 102 ALA A O 1
ATOM 754 N N . ILE A 1 103 ? 10.913 1.394 -10.394 1.00 98.50 103 ILE A N 1
ATOM 755 C CA . ILE A 1 103 ? 10.793 2.228 -9.198 1.00 98.50 103 ILE A CA 1
ATOM 756 C C . ILE A 1 103 ? 11.886 1.868 -8.182 1.00 98.50 103 ILE A C 1
ATOM 758 O O . ILE A 1 103 ? 12.375 0.742 -8.165 1.00 98.50 103 ILE A O 1
ATOM 762 N N . THR A 1 104 ? 12.242 2.810 -7.321 1.00 98.50 104 THR A N 1
ATOM 763 C CA . THR A 1 104 ? 13.093 2.622 -6.139 1.00 98.50 104 THR A CA 1
ATOM 764 C C . THR A 1 104 ? 12.300 2.718 -4.841 1.00 98.50 104 THR A C 1
ATOM 766 O O . THR A 1 104 ? 12.771 2.268 -3.800 1.00 98.50 104 THR A O 1
ATOM 769 N N . SER A 1 105 ? 11.092 3.285 -4.875 1.00 98.25 105 SER A N 1
ATOM 770 C CA . SER A 1 105 ? 10.167 3.283 -3.741 1.00 98.25 105 SER A CA 1
ATOM 771 C C . SER A 1 105 ? 8.714 3.473 -4.176 1.00 98.25 105 SER A C 1
ATOM 773 O O . SER A 1 105 ? 8.441 3.915 -5.297 1.00 98.25 105 SER A O 1
ATOM 775 N N . ALA A 1 106 ? 7.781 3.122 -3.291 1.00 98.44 106 ALA A N 1
ATOM 776 C CA . ALA A 1 106 ? 6.358 3.405 -3.437 1.00 98.44 106 ALA A CA 1
ATOM 777 C C . ALA A 1 106 ? 5.655 3.525 -2.079 1.00 98.44 106 ALA A C 1
ATOM 779 O O . ALA A 1 106 ? 6.034 2.869 -1.106 1.00 98.44 106 ALA A O 1
ATOM 780 N N . GLU A 1 107 ? 4.595 4.330 -2.038 1.00 98.44 107 GLU A N 1
ATOM 781 C CA . GLU A 1 107 ? 3.756 4.532 -0.857 1.00 98.44 107 GLU A CA 1
ATOM 782 C C . GLU A 1 107 ? 2.348 3.976 -1.089 1.00 98.44 107 GLU A C 1
ATOM 784 O O . GLU A 1 107 ? 1.688 4.305 -2.078 1.00 98.44 107 GLU A O 1
ATOM 789 N N . LEU A 1 108 ? 1.885 3.147 -0.155 1.00 98.12 108 LEU A N 1
ATOM 790 C CA . LEU A 1 108 ? 0.525 2.624 -0.081 1.00 98.12 108 LEU A CA 1
ATOM 791 C C . LEU A 1 108 ? -0.235 3.363 1.022 1.00 98.12 108 LEU A C 1
ATOM 793 O O . LEU A 1 108 ? 0.190 3.351 2.173 1.00 98.12 108 LEU A O 1
ATOM 797 N N . SER A 1 109 ? -1.384 3.943 0.699 1.00 97.12 109 SER A N 1
ATOM 798 C CA . SER A 1 109 ? -2.339 4.463 1.675 1.00 97.12 109 SER A CA 1
ATOM 799 C C . SER A 1 109 ? -3.473 3.459 1.862 1.00 97.12 109 SER A C 1
ATOM 801 O O . SER A 1 109 ? -4.099 3.057 0.884 1.00 97.12 109 SER A O 1
ATOM 803 N N . VAL A 1 110 ? -3.724 3.038 3.102 1.00 95.19 110 VAL A N 1
ATOM 804 C CA . VAL A 1 110 ? -4.830 2.145 3.472 1.00 95.19 110 VAL A CA 1
ATOM 805 C C . VAL A 1 110 ? -5.808 2.911 4.351 1.00 95.19 110 VAL A C 1
ATOM 807 O O . VAL A 1 110 ? -5.423 3.401 5.413 1.00 95.19 110 VAL A O 1
ATOM 810 N N . SER A 1 111 ? -7.061 3.005 3.915 1.00 94.50 111 SER A N 1
ATOM 811 C CA . SER A 1 111 ? -8.177 3.546 4.687 1.00 94.50 111 SER A CA 1
ATOM 812 C C . SER A 1 111 ? -9.114 2.435 5.151 1.00 94.50 111 SER A C 1
ATOM 814 O O . SER A 1 111 ? -9.261 1.435 4.451 1.00 94.50 111 SER A O 1
ATOM 816 N N . PHE A 1 112 ? -9.743 2.596 6.312 1.00 93.62 112 PHE A N 1
ATOM 817 C CA . PHE A 1 112 ? -10.800 1.704 6.795 1.00 93.62 112 PHE A CA 1
ATOM 818 C C . PHE A 1 112 ? -11.666 2.386 7.856 1.00 93.62 112 PHE A C 1
ATOM 820 O O . PHE A 1 112 ? -11.216 3.300 8.552 1.00 93.62 112 PHE A O 1
ATOM 827 N N . ASP A 1 113 ? -12.882 1.885 8.028 1.00 93.88 113 ASP A N 1
ATOM 828 C CA . ASP A 1 113 ? -13.754 2.243 9.138 1.00 93.88 113 ASP A CA 1
ATOM 829 C C . ASP A 1 113 ? -13.475 1.327 10.328 1.00 93.88 113 ASP A C 1
ATOM 831 O O . ASP A 1 113 ? -13.314 0.113 10.191 1.00 93.88 113 ASP A O 1
ATOM 835 N N . LEU A 1 114 ? -13.425 1.908 11.524 1.00 93.25 114 LEU A N 1
ATOM 836 C CA . LEU A 1 114 ? -13.136 1.190 12.756 1.00 93.25 114 LEU A CA 1
ATOM 837 C C . LEU A 1 114 ? -14.249 1.407 13.771 1.00 93.25 114 LEU A C 1
ATOM 839 O O . LEU A 1 114 ? -14.516 2.529 14.184 1.00 93.25 114 LEU A O 1
ATOM 843 N N . THR A 1 115 ? -14.848 0.327 14.255 1.00 93.75 115 THR A N 1
ATOM 844 C CA . THR A 1 115 ? -15.741 0.366 15.415 1.00 93.75 115 THR A CA 1
ATOM 845 C C . THR A 1 115 ? -15.035 -0.231 16.620 1.00 93.75 115 THR A C 1
ATOM 847 O O . THR A 1 115 ? -14.554 -1.357 16.541 1.00 93.75 115 THR A O 1
ATOM 850 N N . ILE A 1 116 ? -15.003 0.486 17.744 1.00 91.56 116 ILE A N 1
ATOM 851 C CA . ILE A 1 116 ? -14.514 -0.021 19.034 1.00 91.56 116 ILE A CA 1
ATOM 852 C C . ILE A 1 116 ? -15.606 0.190 20.069 1.00 91.56 116 ILE A C 1
ATOM 854 O O . ILE A 1 116 ? -16.057 1.316 20.271 1.00 91.56 116 ILE A O 1
ATOM 858 N N . ASP A 1 117 ? -16.016 -0.883 20.746 1.00 86.62 117 ASP A N 1
ATOM 859 C CA . ASP A 1 117 ? -17.014 -0.809 21.824 1.00 86.62 117 ASP A CA 1
ATOM 860 C C . ASP A 1 117 ? -18.321 -0.096 21.395 1.00 86.62 117 ASP A C 1
ATOM 862 O O . ASP A 1 117 ? -18.920 0.686 22.136 1.00 86.62 117 ASP A O 1
ATOM 866 N N . GLY A 1 118 ? -18.725 -0.310 20.136 1.00 88.69 118 GLY A N 1
ATOM 867 C CA . GLY A 1 118 ? -19.902 0.310 19.517 1.00 88.69 118 GLY A CA 1
ATOM 868 C C . GLY A 1 118 ? -19.727 1.765 19.056 1.00 88.69 118 GLY A C 1
ATOM 869 O O . GLY A 1 118 ? -20.659 2.321 18.478 1.00 88.69 118 GLY A O 1
ATOM 870 N N . VAL A 1 119 ? -18.562 2.385 19.275 1.00 93.31 119 VAL A N 1
ATOM 871 C CA . VAL A 1 119 ? -18.234 3.729 18.773 1.00 93.31 119 VAL A CA 1
ATOM 872 C C . VAL A 1 119 ? -17.547 3.614 17.419 1.00 93.31 119 VAL A C 1
ATOM 874 O O . VAL A 1 119 ? -16.550 2.906 17.297 1.00 93.31 119 VAL A O 1
ATOM 877 N N . ILE A 1 120 ? -18.076 4.319 16.419 1.00 94.56 120 ILE A N 1
ATOM 878 C CA . ILE A 1 120 ? -17.607 4.273 15.030 1.00 94.56 120 ILE A CA 1
ATOM 879 C C . ILE A 1 120 ? -16.613 5.413 14.768 1.00 94.56 120 ILE A C 1
ATOM 881 O O . ILE A 1 120 ? -16.875 6.570 15.104 1.00 94.56 120 ILE A O 1
ATOM 885 N N . PHE A 1 121 ? -15.497 5.081 14.124 1.00 93.88 121 PHE A N 1
ATOM 886 C CA . PHE A 1 121 ? -14.472 5.988 13.627 1.00 93.88 121 PHE A CA 1
ATOM 887 C C . PHE A 1 121 ? -14.282 5.741 12.131 1.00 93.88 121 PHE A C 1
ATOM 889 O O . PHE A 1 121 ? -13.668 4.748 11.746 1.00 93.88 121 PHE A O 1
ATOM 896 N N . ASN A 1 122 ? -14.797 6.647 11.307 1.00 93.69 122 ASN A N 1
ATOM 897 C CA . ASN A 1 122 ? -14.701 6.505 9.857 1.00 93.69 122 ASN A CA 1
ATOM 898 C C . ASN A 1 122 ? -13.332 6.956 9.328 1.00 93.69 122 ASN A C 1
ATOM 900 O O . ASN A 1 122 ? -12.655 7.765 9.977 1.00 93.69 122 ASN A O 1
ATOM 904 N N . ASP A 1 123 ? -12.975 6.476 8.138 1.00 89.88 123 ASP A N 1
ATOM 905 C CA . ASP A 1 123 ? -11.862 6.976 7.321 1.00 89.88 123 ASP A CA 1
ATOM 906 C C . ASP A 1 123 ? -10.510 7.008 8.061 1.00 89.88 123 ASP A C 1
ATOM 908 O O . ASP A 1 123 ? -9.760 7.991 8.022 1.00 89.88 123 ASP A O 1
ATOM 912 N N . ARG A 1 124 ? -10.167 5.933 8.778 1.00 92.12 124 ARG A N 1
ATOM 913 C CA . ARG A 1 124 ? -8.841 5.796 9.397 1.00 92.12 124 ARG A CA 1
ATOM 914 C C . ARG A 1 124 ? -7.809 5.529 8.317 1.00 92.12 124 ARG A C 1
ATOM 916 O O . ARG A 1 124 ? -7.824 4.458 7.730 1.00 92.12 124 ARG A O 1
ATOM 923 N N . VAL A 1 125 ? -6.910 6.480 8.074 1.00 94.06 125 VAL A N 1
ATOM 924 C CA . VAL A 1 125 ? -5.904 6.391 7.003 1.00 94.06 125 VAL A CA 1
ATOM 925 C C . VAL A 1 125 ? -4.514 6.134 7.569 1.00 94.06 125 VAL A C 1
ATOM 927 O O . VAL A 1 125 ? -4.053 6.894 8.419 1.00 94.06 125 VAL A O 1
ATOM 930 N N . PHE A 1 126 ? -3.826 5.123 7.043 1.00 93.75 126 PHE A N 1
ATOM 931 C CA . PHE A 1 126 ? -2.425 4.821 7.331 1.00 93.75 126 PHE A CA 1
ATOM 932 C C . PHE A 1 126 ? -1.612 4.778 6.037 1.00 93.75 126 PHE A C 1
ATOM 934 O O . PHE A 1 126 ? -2.061 4.224 5.036 1.00 93.75 126 PHE A O 1
ATOM 941 N N . SER A 1 127 ? -0.411 5.351 6.059 1.00 94.31 127 SER A N 1
ATOM 942 C CA . SER A 1 127 ? 0.544 5.281 4.945 1.00 94.31 127 SER A CA 1
ATOM 943 C C . SER A 1 127 ? 1.620 4.246 5.237 1.00 94.31 127 SER A C 1
ATOM 945 O O . SER A 1 127 ? 2.118 4.196 6.356 1.00 94.31 127 SER A O 1
ATOM 947 N N . TYR A 1 128 ? 2.032 3.479 4.232 1.00 95.06 128 TYR A N 1
ATOM 948 C CA . TYR A 1 128 ? 3.085 2.469 4.306 1.00 95.06 128 TYR A CA 1
ATOM 949 C C . TYR A 1 128 ? 4.090 2.706 3.183 1.00 95.06 128 TYR A C 1
ATOM 951 O O . TYR A 1 128 ? 3.719 2.730 2.010 1.00 95.06 128 TYR A O 1
ATOM 959 N N . MET A 1 129 ? 5.360 2.874 3.543 1.00 96.19 129 MET A N 1
ATOM 960 C CA . MET A 1 129 ? 6.442 3.146 2.602 1.00 96.19 129 MET A CA 1
ATOM 961 C C . MET A 1 129 ? 7.261 1.885 2.337 1.00 96.19 129 MET A C 1
ATOM 963 O O . MET A 1 129 ? 7.683 1.191 3.270 1.00 96.19 129 MET A O 1
ATOM 967 N N . PHE A 1 130 ? 7.528 1.633 1.060 1.00 97.44 130 PHE A N 1
ATOM 968 C CA . PHE A 1 130 ? 8.348 0.527 0.590 1.00 97.44 130 PHE A CA 1
ATOM 969 C C . PHE A 1 130 ? 9.499 1.050 -0.265 1.00 97.44 130 PHE A C 1
ATOM 971 O O . PHE A 1 130 ? 9.290 1.879 -1.145 1.00 97.44 130 PHE A O 1
ATOM 978 N N . GLU A 1 131 ? 10.695 0.523 -0.039 1.00 98.06 131 GLU A N 1
ATOM 979 C CA . GLU A 1 131 ? 11.826 0.602 -0.963 1.00 98.06 131 GLU A CA 1
ATOM 980 C C . GLU A 1 131 ? 11.811 -0.615 -1.896 1.00 98.06 131 GLU A C 1
ATOM 982 O O . GLU A 1 131 ? 11.383 -1.706 -1.505 1.00 98.06 131 GLU A O 1
ATOM 987 N N . HIS A 1 132 ? 12.279 -0.426 -3.129 1.00 97.94 132 HIS A N 1
ATOM 988 C CA . HIS A 1 132 ? 12.364 -1.463 -4.155 1.00 97.94 132 HIS A CA 1
ATOM 989 C C . HIS A 1 132 ? 13.748 -1.500 -4.794 1.00 97.94 132 HIS A C 1
ATOM 991 O O . HIS A 1 132 ? 14.312 -0.465 -5.149 1.00 97.94 132 HIS A O 1
ATOM 997 N N . GLU A 1 133 ? 14.252 -2.710 -5.004 1.00 97.00 133 GLU A N 1
ATOM 998 C CA . GLU A 1 133 ? 15.431 -2.980 -5.816 1.00 97.00 133 GLU A CA 1
ATOM 999 C C . GLU A 1 133 ? 15.067 -3.982 -6.917 1.00 97.00 133 GLU A C 1
ATOM 1001 O O . GLU A 1 133 ? 14.861 -5.169 -6.653 1.00 97.00 133 GLU A O 1
ATOM 1006 N N . GLU A 1 134 ? 15.018 -3.500 -8.162 1.00 96.12 134 GLU A N 1
ATOM 1007 C CA . GLU A 1 134 ? 14.915 -4.349 -9.349 1.00 96.12 134 GLU A CA 1
ATOM 1008 C C . GLU A 1 134 ? 16.309 -4.881 -9.701 1.00 96.12 134 GLU A C 1
ATOM 1010 O O . GLU A 1 134 ? 17.168 -4.171 -10.239 1.00 96.12 134 GLU A O 1
ATOM 1015 N N . THR A 1 135 ? 16.558 -6.136 -9.355 1.00 95.81 135 THR A N 1
ATOM 1016 C CA . THR A 1 135 ? 17.880 -6.741 -9.476 1.00 95.81 135 THR A CA 1
ATOM 1017 C C . THR A 1 135 ? 18.172 -7.153 -10.920 1.00 95.81 135 THR A C 1
ATOM 1019 O O . THR A 1 135 ? 17.288 -7.617 -11.647 1.00 95.81 135 THR A O 1
ATOM 1022 N N . PRO A 1 136 ? 19.427 -7.044 -11.397 1.00 93.25 136 PRO A N 1
ATOM 1023 C CA . PRO A 1 136 ? 19.753 -7.547 -12.720 1.00 93.25 136 PRO A CA 1
ATOM 1024 C C . PRO A 1 136 ? 19.537 -9.063 -12.804 1.00 93.25 136 PRO A C 1
ATOM 1026 O O . PRO A 1 136 ? 20.241 -9.851 -12.172 1.00 93.25 136 PRO A O 1
ATOM 1029 N N . ASN A 1 137 ? 18.627 -9.475 -13.687 1.00 91.69 137 ASN A N 1
ATOM 1030 C CA . ASN A 1 137 ? 18.266 -10.879 -13.919 1.00 91.69 137 ASN A CA 1
ATOM 1031 C C . ASN A 1 137 ? 19.437 -11.793 -14.352 1.00 91.69 137 ASN A C 1
ATOM 1033 O O . ASN A 1 137 ? 19.293 -13.013 -14.396 1.00 91.69 137 ASN A O 1
ATOM 1037 N N . SER A 1 138 ? 20.593 -11.221 -14.708 1.00 90.50 138 SER A N 1
ATOM 1038 C CA . SER A 1 138 ? 21.815 -11.950 -15.064 1.00 90.50 138 SER A CA 1
ATOM 1039 C C . SER A 1 138 ? 22.703 -12.319 -13.870 1.00 90.50 138 SER A C 1
ATOM 1041 O O . SER A 1 138 ? 23.703 -13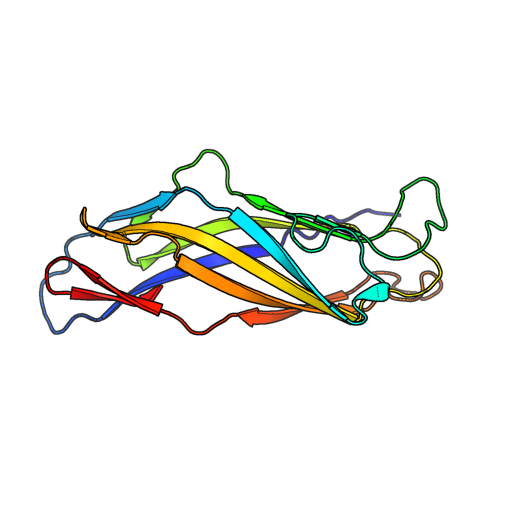.013 -14.060 1.00 90.50 138 SER A O 1
ATOM 1043 N N . LEU A 1 139 ? 22.413 -11.814 -12.667 1.00 89.69 139 LEU A N 1
ATOM 1044 C CA . LEU A 1 139 ? 23.189 -12.123 -11.466 1.00 89.69 139 LEU A CA 1
ATOM 1045 C C . LEU A 1 139 ? 22.864 -13.524 -10.918 1.00 89.69 139 LEU A C 1
ATOM 1047 O O . LEU A 1 139 ? 21.813 -14.083 -11.232 1.00 89.69 139 LEU A O 1
ATOM 1051 N N . PRO A 1 140 ? 23.749 -14.108 -10.079 1.00 91.69 140 PRO A N 1
ATOM 1052 C CA . PRO A 1 140 ? 23.501 -15.410 -9.455 1.00 91.69 140 PRO A CA 1
ATOM 1053 C C . PRO A 1 140 ? 22.214 -15.473 -8.622 1.00 91.69 140 PRO A C 1
ATOM 1055 O O . PRO A 1 140 ? 21.611 -16.540 -8.519 1.00 91.69 140 PRO A O 1
ATOM 1058 N N . ASP A 1 141 ? 21.805 -14.343 -8.042 1.00 90.69 141 ASP A N 1
ATOM 1059 C CA . ASP A 1 141 ? 20.527 -14.178 -7.355 1.00 90.69 141 ASP A CA 1
ATOM 1060 C C . ASP A 1 141 ? 19.715 -13.074 -8.054 1.00 90.69 141 ASP A C 1
ATOM 1062 O O . ASP A 1 141 ? 19.996 -11.897 -7.839 1.00 90.69 141 ASP A O 1
ATOM 1066 N N . PRO A 1 142 ? 18.763 -13.433 -8.934 1.00 90.12 142 PRO A N 1
ATOM 1067 C CA . PRO A 1 142 ? 17.974 -12.480 -9.718 1.00 90.12 142 PRO A CA 1
ATOM 1068 C C . PRO A 1 142 ? 16.677 -12.062 -9.002 1.00 90.12 142 PRO A C 1
ATOM 1070 O O . PRO A 1 142 ? 15.695 -11.706 -9.649 1.00 90.12 142 PRO A O 1
ATOM 1073 N N . ARG A 1 143 ? 16.594 -12.245 -7.679 1.00 93.19 143 ARG A N 1
ATOM 1074 C CA . ARG A 1 143 ? 15.394 -11.894 -6.918 1.00 93.19 143 ARG A CA 1
ATOM 1075 C C . ARG A 1 143 ? 15.408 -10.414 -6.582 1.00 93.19 143 ARG A C 1
ATOM 1077 O O . ARG A 1 143 ? 16.265 -9.966 -5.830 1.00 93.19 143 ARG A O 1
ATOM 1084 N N . ASP A 1 144 ? 14.369 -9.728 -7.027 1.00 95.56 144 ASP A N 1
ATOM 1085 C CA . ASP A 1 144 ? 14.082 -8.364 -6.600 1.00 95.56 144 ASP A CA 1
ATOM 1086 C C . ASP A 1 144 ? 13.770 -8.295 -5.108 1.00 95.56 144 ASP A C 1
ATOM 1088 O O . ASP A 1 144 ? 13.236 -9.243 -4.511 1.00 95.56 144 ASP A O 1
ATOM 1092 N N . ILE A 1 145 ? 14.080 -7.145 -4.520 1.00 95.44 145 ILE A N 1
ATOM 1093 C CA . ILE A 1 145 ? 13.998 -6.919 -3.082 1.00 95.44 145 ILE A CA 1
ATOM 1094 C C . ILE A 1 145 ? 12.974 -5.824 -2.813 1.00 95.44 145 ILE A C 1
ATOM 1096 O O . ILE A 1 145 ? 13.049 -4.736 -3.372 1.00 95.44 145 ILE A O 1
ATOM 1100 N N . VAL A 1 146 ? 12.037 -6.123 -1.915 1.00 96.50 146 VAL A N 1
ATOM 1101 C CA . VAL A 1 146 ? 11.082 -5.153 -1.375 1.00 96.50 146 VAL A CA 1
ATOM 1102 C C . VAL A 1 146 ? 11.384 -4.984 0.100 1.00 96.50 146 VAL A C 1
ATOM 1104 O O . VAL A 1 146 ? 11.345 -5.959 0.856 1.00 96.50 146 VAL A O 1
ATOM 1107 N N . THR A 1 147 ? 11.655 -3.754 0.511 1.00 94.94 147 THR A N 1
ATOM 1108 C CA . THR A 1 147 ? 11.965 -3.423 1.900 1.00 94.94 147 THR A CA 1
ATOM 1109 C C . THR A 1 147 ? 10.853 -2.558 2.465 1.00 94.94 147 THR A C 1
ATOM 1111 O O . THR A 1 147 ? 10.570 -1.481 1.952 1.00 94.94 147 THR A O 1
ATOM 1114 N N . PHE A 1 148 ? 10.215 -3.014 3.541 1.00 92.06 148 PHE A N 1
ATOM 1115 C CA . PHE A 1 148 ? 9.293 -2.174 4.298 1.00 92.06 148 PHE A CA 1
ATOM 1116 C C . PHE A 1 148 ? 10.092 -1.161 5.124 1.00 92.06 148 PHE A C 1
ATOM 1118 O O . PHE A 1 148 ? 10.885 -1.551 5.982 1.00 92.06 148 PHE A O 1
ATOM 1125 N N . VAL A 1 149 ? 9.885 0.126 4.852 1.00 89.75 149 VAL A N 1
ATOM 1126 C CA . VAL A 1 149 ? 10.633 1.223 5.486 1.00 89.75 149 VAL A CA 1
ATOM 1127 C C . VAL A 1 149 ? 9.933 1.694 6.755 1.00 89.75 149 VAL A C 1
ATOM 1129 O O . VAL A 1 149 ? 10.579 2.001 7.755 1.00 89.75 149 VAL A O 1
ATOM 1132 N N . GLY A 1 150 ? 8.602 1.740 6.729 1.00 85.12 150 GLY A N 1
ATOM 1133 C CA . GLY A 1 150 ? 7.809 2.164 7.872 1.00 85.12 150 GLY A CA 1
ATOM 1134 C C . GLY A 1 150 ? 6.374 2.509 7.508 1.00 85.12 150 GLY A C 1
ATOM 1135 O O . GLY A 1 150 ? 5.995 2.539 6.335 1.00 85.12 150 GLY A O 1
ATOM 1136 N N . ALA A 1 151 ? 5.587 2.780 8.544 1.00 88.69 151 ALA A N 1
ATOM 1137 C CA . ALA A 1 151 ? 4.219 3.254 8.431 1.00 88.69 151 ALA A CA 1
ATOM 1138 C C . ALA A 1 151 ? 4.066 4.646 9.062 1.00 88.69 151 ALA A C 1
ATOM 1140 O O . ALA A 1 151 ? 4.917 5.087 9.840 1.00 88.69 151 ALA A O 1
ATOM 1141 N N . SER A 1 152 ? 2.966 5.328 8.746 1.00 86.31 152 SER A N 1
ATOM 1142 C CA . SER A 1 152 ? 2.519 6.509 9.483 1.00 86.31 152 SER A CA 1
ATOM 1143 C C . SER A 1 152 ? 2.381 6.199 10.975 1.00 86.31 152 SER A C 1
ATOM 1145 O O . SER A 1 152 ? 2.140 5.055 11.358 1.00 86.31 152 SER A O 1
ATOM 1147 N N . ALA A 1 153 ? 2.505 7.230 11.812 1.00 82.38 153 ALA A N 1
ATOM 1148 C CA . ALA A 1 153 ? 2.379 7.082 13.257 1.00 82.38 153 ALA A CA 1
ATOM 1149 C C . ALA A 1 153 ? 1.040 6.446 13.663 1.00 82.38 153 ALA A C 1
ATOM 1151 O O . ALA A 1 153 ? 0.011 6.682 13.022 1.00 82.38 153 ALA A O 1
ATOM 1152 N N . GLU A 1 154 ? 1.082 5.691 14.762 1.00 86.88 154 GLU A N 1
ATOM 1153 C CA . GLU A 1 154 ? -0.109 5.151 15.409 1.00 86.88 154 GLU A CA 1
ATOM 1154 C C . GLU A 1 154 ? -1.098 6.274 15.735 1.00 86.88 154 GLU A C 1
ATOM 1156 O O . GLU A 1 154 ? -0.717 7.417 16.025 1.00 86.88 154 GLU A O 1
ATOM 1161 N N . GLN A 1 155 ? -2.383 5.948 15.718 1.00 86.06 155 GLN A N 1
ATOM 1162 C CA . GLN A 1 155 ? -3.431 6.925 15.938 1.00 86.06 155 GLN A CA 1
ATOM 1163 C C . GLN A 1 155 ? -4.253 6.580 17.176 1.00 86.06 155 GLN A C 1
ATOM 1165 O O . GLN A 1 155 ? -4.728 5.459 17.337 1.00 86.06 155 GLN A O 1
ATOM 1170 N N . THR A 1 156 ? -4.481 7.573 18.038 1.00 88.94 156 THR A N 1
ATOM 1171 C CA . THR A 1 156 ? -5.306 7.395 19.238 1.00 88.94 156 THR A CA 1
ATOM 1172 C C . THR A 1 156 ? -6.764 7.760 18.969 1.00 88.94 156 THR A C 1
ATOM 1174 O O . THR A 1 156 ? -7.062 8.816 18.406 1.00 88.94 156 THR A O 1
ATOM 1177 N N . VAL A 1 157 ? -7.680 6.902 19.409 1.00 88.00 157 VAL A N 1
ATOM 1178 C CA . VAL A 1 157 ? -9.132 7.113 19.385 1.00 88.00 157 VAL A CA 1
ATOM 1179 C C . VAL A 1 157 ? -9.716 6.953 20.786 1.00 88.00 157 VAL A C 1
ATOM 1181 O O . VAL A 1 157 ? -9.192 6.200 21.607 1.00 88.00 157 VAL A O 1
ATOM 1184 N N . PHE A 1 158 ? -10.806 7.665 21.075 1.00 88.75 158 PHE A N 1
ATOM 1185 C CA . PHE A 1 158 ? -11.456 7.640 22.385 1.00 88.75 158 PHE A CA 1
ATOM 1186 C C . PHE A 1 158 ? -12.852 7.025 22.282 1.00 88.75 158 PHE A C 1
ATOM 1188 O O . PHE A 1 158 ? -13.733 7.601 21.646 1.00 88.75 158 PHE A O 1
ATOM 1195 N N . ALA A 1 159 ? -13.060 5.879 22.930 1.00 89.25 159 ALA A N 1
ATOM 1196 C CA . ALA A 1 159 ? -14.350 5.193 22.989 1.00 89.25 159 ALA A CA 1
ATOM 1197 C C . ALA A 1 159 ? -14.715 4.882 24.444 1.00 89.25 159 ALA A C 1
ATOM 1199 O O . ALA A 1 159 ? -13.895 4.366 25.206 1.00 89.25 159 ALA A O 1
ATOM 1200 N N . ASN A 1 160 ? -15.945 5.225 24.838 1.00 88.81 160 ASN A N 1
ATOM 1201 C CA . ASN A 1 160 ? -16.533 4.909 26.146 1.00 88.81 160 ASN A CA 1
ATOM 1202 C C . ASN A 1 160 ? -15.614 5.183 27.354 1.00 88.81 160 ASN A C 1
ATOM 1204 O O . ASN A 1 160 ? -15.512 4.379 28.280 1.00 88.81 160 ASN A O 1
ATOM 1208 N N . GL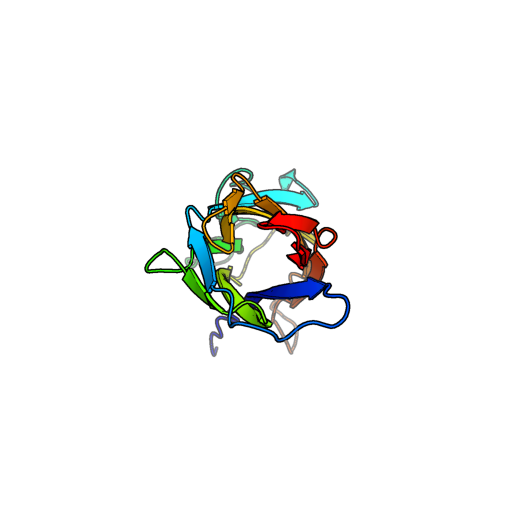Y A 1 161 ? -14.929 6.330 27.359 1.00 85.62 161 GLY A N 1
ATOM 1209 C CA . GLY A 1 161 ? -14.077 6.723 28.485 1.00 85.62 161 GLY A CA 1
ATOM 1210 C C . GLY A 1 161 ? -12.631 6.219 28.419 1.00 85.62 161 GLY A C 1
ATOM 1211 O O . GLY A 1 161 ? -11.881 6.459 29.363 1.00 85.62 161 GLY A O 1
ATOM 1212 N N . LYS A 1 162 ? -12.229 5.525 27.347 1.00 87.44 162 LYS A N 1
ATOM 1213 C CA . LYS A 1 162 ? -10.908 4.894 27.203 1.00 87.44 162 LYS A CA 1
ATOM 1214 C C . LYS A 1 162 ? -10.217 5.305 25.902 1.00 87.44 162 LYS A C 1
ATOM 1216 O O . LYS A 1 162 ? -10.876 5.474 24.880 1.00 87.44 162 LYS A O 1
ATOM 1221 N N . ASN A 1 163 ? -8.889 5.425 25.954 1.00 88.69 163 ASN A N 1
ATOM 1222 C CA . ASN A 1 163 ? -8.046 5.650 24.780 1.00 88.69 163 ASN A CA 1
ATOM 1223 C C . ASN A 1 163 ? -7.556 4.318 24.210 1.00 88.69 163 ASN A C 1
ATOM 1225 O O . ASN A 1 163 ? -7.021 3.483 24.943 1.00 88.69 163 ASN A O 1
ATOM 1229 N N . TYR A 1 164 ? -7.683 4.169 22.899 1.00 88.31 164 TYR A N 1
ATOM 1230 C CA . TYR A 1 164 ? -7.170 3.046 22.127 1.00 88.31 164 TYR A CA 1
ATOM 1231 C C . TYR A 1 164 ? -6.194 3.572 21.089 1.00 88.31 164 TYR A C 1
ATOM 1233 O O . TYR A 1 164 ? -6.428 4.640 20.526 1.00 88.31 164 TYR A O 1
ATOM 1241 N N . THR A 1 165 ? -5.130 2.826 20.831 1.00 87.62 165 THR A N 1
ATOM 1242 C CA . THR A 1 165 ? -4.139 3.147 19.809 1.00 87.62 165 THR A CA 1
ATOM 1243 C C . THR A 1 165 ? -4.160 2.071 18.736 1.00 87.62 165 THR A C 1
ATOM 1245 O O . THR A 1 165 ? -4.100 0.882 19.060 1.00 87.62 165 THR A O 1
ATOM 1248 N N . VAL A 1 166 ? -4.300 2.516 17.489 1.00 81.56 166 VAL A N 1
ATOM 1249 C CA . VAL A 1 166 ? -4.385 1.711 16.263 1.00 81.56 166 VAL A CA 1
ATOM 1250 C C . VAL A 1 166 ? -3.166 1.993 15.403 1.00 81.56 166 VAL A C 1
ATOM 1252 O O . VAL A 1 166 ? -2.839 3.198 15.260 1.00 81.56 166 VAL A O 1
#

Sequence (166 aa):
MTFRFYSLLCVMTLSLLATMGSAQAVTYIADDVSGIWTSADPASAASGLGTNEIRWGTPATSHGQSGYRFDNATPPPVVGNVGDTFVLGTFTHMNWPITGTAITSAELSVSFDLTIDGVIFNDRVFSYMFEHEETPNSLPDPRDIVTFVGASAEQTVFANGKNYTV

Foldseek 3Di:
DDDDKDKDFPKDAKAWDDDDDDDDFKKKKKAPKAKFWQAFVVRVQWDRHRHQKIFGAAAPDPPGTWIKGWDADPPDIDMDTRGDMDTGTIITTGQHDGDDDDTQKIKMKMFIWMDINNDIDHTDIKIWMKGKDQAPCPDPDRDIDIDTPDMPDWDWDDDPHTIMTD

Secondary structure (DSSP, 8-state):
------EEEEEEE-EEE-SSS-----EEEEEEEEEEEEEEESGGGEE-TTSSEEEESEESSTT--EEEEEEE-SSSPEEEETT-EEEEEEEEEE---EESPPPSEEEEEEEEEEEETTEEEEEEEEEEEEEEE---TTSS----EEEEEEEPPP-EEEETTEEEE-